Protein AF-A0A9D9YK69-F1 (afdb_monomer_lite)

Secondary structure (DSSP, 8-state):
-----------------------PEEEE-TT-S-EEEESS---TTHHHHHHHHHHHHHHT-S------

Radius of gyration: 22.09 Å; chains: 1; bounding box: 34×62×44 Å

pLDDT: mean 70.2, std 13.9, range [42.59, 86.81]

Structure (mmCIF, N/CA/C/O backbone):
dat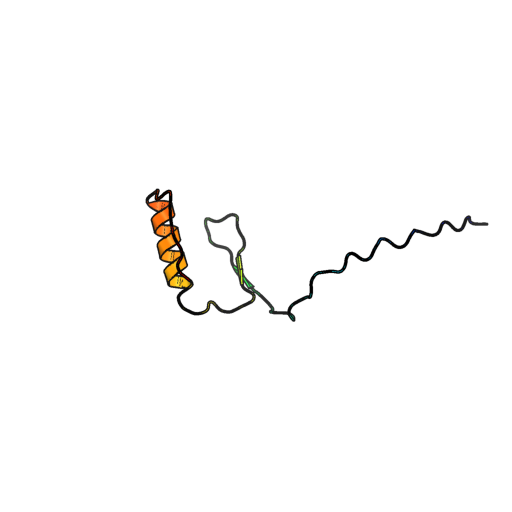a_AF-A0A9D9YK69-F1
#
_entry.id   AF-A0A9D9YK69-F1
#
loop_
_atom_site.group_PDB
_atom_site.id
_atom_site.type_symbol
_atom_site.label_atom_id
_atom_site.label_alt_id
_atom_site.label_comp_id
_atom_site.label_asym_id
_atom_site.l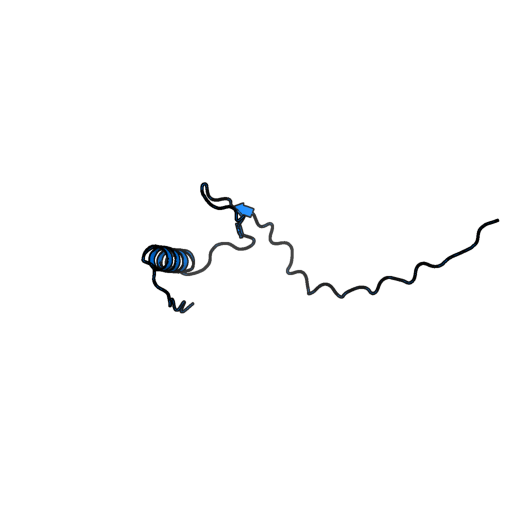abel_entity_id
_atom_site.label_seq_id
_atom_site.pdbx_PDB_ins_code
_atom_site.Cartn_x
_atom_site.Cartn_y
_atom_site.Cartn_z
_atom_site.occupancy
_atom_site.B_iso_or_equiv
_atom_site.auth_seq_id
_atom_site.auth_comp_id
_atom_site.auth_asym_id
_atom_site.auth_atom_id
_atom_site.pdbx_PDB_model_num
ATOM 1 N N . MET A 1 1 ? 19.266 51.834 -29.082 1.00 44.03 1 MET A N 1
ATOM 2 C CA . MET A 1 1 ? 18.898 50.464 -29.487 1.00 44.03 1 MET A CA 1
ATOM 3 C C . MET A 1 1 ? 19.407 49.514 -28.414 1.00 44.03 1 MET A C 1
ATOM 5 O O . MET A 1 1 ? 20.601 49.488 -28.182 1.00 44.03 1 MET A O 1
ATOM 9 N N . THR A 1 2 ? 18.450 48.888 -27.722 1.00 50.41 2 THR A N 1
ATOM 10 C CA . THR A 1 2 ? 18.478 47.777 -26.749 1.00 50.41 2 THR A CA 1
ATOM 11 C C . THR A 1 2 ? 19.620 47.638 -25.725 1.00 50.41 2 THR A C 1
ATOM 13 O O . THR A 1 2 ? 20.774 47.373 -26.037 1.00 50.41 2 THR A O 1
ATOM 16 N N . SER A 1 3 ? 19.208 47.736 -24.459 1.00 46.12 3 SER A N 1
ATOM 17 C CA . SER A 1 3 ? 19.898 47.250 -23.265 1.00 46.12 3 SER A CA 1
ATOM 18 C C . SER A 1 3 ? 20.051 45.726 -23.338 1.00 46.12 3 SER A C 1
ATOM 20 O O . SER A 1 3 ? 19.076 45.029 -23.616 1.00 46.12 3 SER A O 1
ATOM 22 N N . SER A 1 4 ? 21.257 45.208 -23.106 1.00 49.62 4 SER A N 1
ATOM 23 C CA . SER A 1 4 ? 21.521 43.770 -23.008 1.00 49.62 4 SER A CA 1
ATOM 24 C C . SER A 1 4 ? 21.566 43.392 -21.531 1.00 49.62 4 SER A C 1
ATOM 26 O O . SER A 1 4 ? 22.609 43.488 -20.889 1.00 49.62 4 SER A O 1
ATOM 28 N N . ALA A 1 5 ? 20.418 43.009 -20.976 1.00 55.34 5 ALA A N 1
ATOM 29 C CA . ALA A 1 5 ? 20.359 42.368 -19.671 1.00 55.34 5 ALA A CA 1
ATOM 30 C C . ALA A 1 5 ? 20.610 40.868 -19.863 1.00 55.34 5 ALA A C 1
ATOM 32 O O . ALA A 1 5 ? 19.768 40.149 -20.398 1.00 55.34 5 ALA A O 1
ATOM 33 N N . SER A 1 6 ? 21.785 40.406 -19.444 1.00 55.69 6 SER A N 1
ATOM 34 C CA . SER A 1 6 ? 22.055 38.986 -19.230 1.00 55.69 6 SER A CA 1
ATOM 35 C C . SER A 1 6 ? 21.046 38.420 -18.227 1.00 55.69 6 SER A C 1
ATOM 37 O O . SER A 1 6 ? 20.944 38.970 -17.127 1.00 55.69 6 SER A O 1
ATOM 39 N N . PRO A 1 7 ? 20.347 37.310 -18.50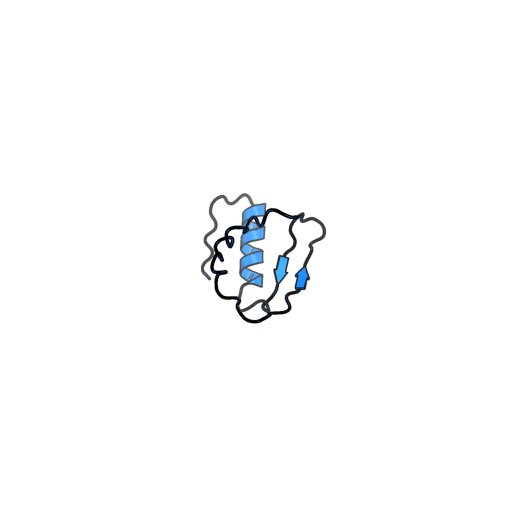5 1.00 60.69 7 PRO A N 1
ATOM 40 C CA . PRO A 1 7 ? 19.818 36.512 -17.422 1.00 60.69 7 PRO A CA 1
ATOM 41 C C . PRO A 1 7 ? 20.985 35.711 -16.837 1.00 60.69 7 PRO A C 1
ATOM 43 O O . PRO A 1 7 ? 21.667 34.960 -17.535 1.00 60.69 7 PRO A O 1
ATOM 46 N N . LEU A 1 8 ? 21.235 35.924 -15.545 1.00 42.59 8 LEU A N 1
ATOM 47 C CA . LEU A 1 8 ? 22.002 35.021 -14.693 1.00 42.59 8 LEU A CA 1
ATOM 48 C C . LEU A 1 8 ? 21.566 33.585 -15.009 1.00 42.59 8 LEU A C 1
ATOM 50 O O . LEU A 1 8 ? 20.384 33.260 -14.882 1.00 42.59 8 LEU A O 1
ATOM 54 N N . ALA A 1 9 ? 22.511 32.759 -15.463 1.00 49.69 9 ALA A N 1
ATOM 55 C CA . ALA A 1 9 ? 22.308 31.333 -15.643 1.00 49.69 9 ALA A CA 1
ATOM 56 C C . ALA A 1 9 ? 21.765 30.770 -14.326 1.00 49.69 9 ALA A C 1
ATOM 58 O O . ALA A 1 9 ? 22.478 30.723 -13.322 1.00 49.69 9 ALA A O 1
ATOM 59 N N . SER A 1 10 ? 20.474 30.423 -14.327 1.00 52.19 10 SER A N 1
ATOM 60 C CA . SER A 1 10 ? 19.843 29.692 -13.236 1.00 52.19 10 SER A CA 1
ATOM 61 C C . SER A 1 10 ? 20.692 28.464 -12.978 1.00 52.19 10 SER A C 1
ATOM 63 O O . SER A 1 10 ? 20.927 27.673 -13.892 1.00 52.19 10 SER A O 1
ATOM 65 N N . ALA A 1 11 ? 21.196 28.374 -11.750 1.00 50.44 11 ALA A N 1
ATOM 66 C CA . ALA A 1 11 ? 21.956 27.252 -11.248 1.00 50.44 11 ALA A CA 1
ATOM 67 C C . ALA A 1 11 ? 21.307 25.955 -11.734 1.00 50.44 11 ALA A C 1
ATOM 69 O O . ALA A 1 11 ? 20.154 25.667 -11.404 1.00 50.44 11 ALA A O 1
ATOM 70 N N . ALA A 1 12 ? 22.046 25.214 -12.558 1.00 48.59 12 ALA A N 1
ATOM 71 C CA . ALA A 1 12 ? 21.717 23.848 -12.893 1.00 48.59 12 ALA A CA 1
ATOM 72 C C . ALA A 1 12 ? 21.712 23.072 -11.575 1.00 48.59 12 ALA A C 1
ATOM 74 O O . ALA A 1 12 ? 22.758 22.666 -11.073 1.00 48.59 12 ALA A O 1
ATOM 75 N N . LEU A 1 13 ? 20.530 22.942 -10.973 1.00 52.56 13 LEU A N 1
ATOM 76 C CA . LEU A 1 13 ? 20.281 21.926 -9.973 1.00 52.56 13 LEU A CA 1
ATOM 77 C C . LEU A 1 13 ? 20.590 20.605 -10.664 1.00 52.56 13 LEU A C 1
ATOM 79 O O . LEU A 1 13 ? 19.863 20.191 -11.567 1.00 52.56 13 LEU A O 1
ATOM 83 N N . SER A 1 14 ? 21.715 20.005 -10.284 1.00 51.59 14 SER A N 1
ATOM 84 C CA . SER A 1 14 ? 22.068 18.634 -10.608 1.00 51.59 14 SER A CA 1
ATOM 85 C C . SER A 1 14 ? 20.854 17.758 -10.324 1.00 51.59 14 SER A C 1
ATOM 87 O O . SER A 1 14 ? 20.511 17.515 -9.166 1.00 51.59 14 SER A O 1
ATOM 89 N N . ALA A 1 15 ? 20.161 17.348 -11.385 1.00 57.31 15 ALA A N 1
ATOM 90 C CA . ALA A 1 15 ? 19.120 16.346 -11.289 1.00 57.31 15 ALA A CA 1
ATOM 91 C C . ALA A 1 15 ? 19.774 15.069 -10.739 1.00 57.31 15 ALA A C 1
ATOM 93 O O . ALA A 1 15 ? 20.841 14.694 -11.238 1.00 57.31 15 ALA A O 1
ATOM 94 N N . PRO A 1 16 ? 19.201 14.421 -9.710 1.00 56.75 16 PRO A N 1
ATOM 95 C CA . PRO A 1 16 ? 19.701 13.126 -9.283 1.00 56.75 16 PRO A CA 1
ATOM 96 C C . PRO A 1 16 ? 19.573 12.155 -10.463 1.00 56.75 16 PRO A C 1
ATOM 98 O O . PRO A 1 16 ? 18.587 12.192 -11.199 1.00 56.75 16 PRO A O 1
ATOM 101 N N . GLU A 1 17 ? 20.619 11.359 -10.662 1.00 52.19 17 GLU A N 1
ATOM 102 C CA . GLU A 1 17 ? 20.812 10.392 -11.743 1.00 52.19 17 GLU A CA 1
ATOM 103 C C . GLU A 1 17 ? 19.512 9.699 -12.173 1.00 52.19 17 GLU A C 1
ATOM 105 O O . GLU A 1 17 ? 18.900 8.958 -11.407 1.00 52.19 17 GLU A O 1
ATOM 110 N N . THR A 1 18 ? 19.100 9.931 -13.421 1.00 50.25 18 THR A N 1
ATOM 111 C CA . THR A 1 18 ? 17.990 9.232 -14.075 1.00 50.25 18 THR A CA 1
ATOM 112 C C . THR A 1 18 ? 18.348 7.748 -14.233 1.00 50.25 18 THR A C 1
ATOM 114 O O . THR A 1 18 ? 19.210 7.437 -15.062 1.00 50.25 18 THR A O 1
ATOM 117 N N . PRO A 1 19 ? 17.689 6.799 -13.538 1.00 55.16 19 PRO A N 1
ATOM 118 C CA . PRO A 1 19 ? 17.759 5.403 -13.936 1.00 55.16 19 PRO A CA 1
ATOM 119 C C . PRO A 1 19 ? 17.046 5.290 -15.287 1.00 55.16 19 PRO A C 1
ATOM 121 O O . PRO A 1 19 ? 15.931 5.787 -15.459 1.00 55.16 19 PRO A O 1
ATOM 124 N N . ALA A 1 20 ? 17.719 4.695 -16.267 1.00 52.72 20 ALA A N 1
ATOM 125 C CA . ALA A 1 20 ? 17.264 4.562 -17.644 1.00 52.72 20 ALA A CA 1
ATOM 126 C C . ALA A 1 20 ? 15.790 4.122 -17.749 1.00 52.72 20 ALA A C 1
ATOM 128 O O . ALA A 1 20 ? 15.449 3.000 -17.395 1.00 52.72 20 ALA A O 1
ATOM 129 N N . GLN A 1 21 ? 14.946 5.038 -18.236 1.00 53.12 21 GLN A N 1
ATOM 130 C CA . GLN A 1 21 ? 13.678 4.838 -18.954 1.00 53.12 21 GLN A CA 1
ATOM 131 C C . GLN A 1 21 ? 12.986 3.477 -18.759 1.00 53.12 21 GLN A C 1
ATOM 133 O O . GLN A 1 21 ? 12.731 2.751 -19.719 1.00 53.12 21 GLN A O 1
ATOM 138 N N . ALA A 1 22 ? 12.615 3.142 -17.531 1.00 56.28 22 ALA A N 1
ATOM 139 C CA . ALA A 1 22 ? 11.588 2.146 -17.320 1.00 56.28 22 ALA A CA 1
ATOM 140 C C . ALA A 1 22 ? 10.264 2.794 -17.749 1.00 56.28 22 ALA A C 1
ATOM 142 O O . ALA A 1 22 ? 9.798 3.725 -17.090 1.00 56.28 22 ALA A O 1
ATOM 143 N N . GLN A 1 23 ? 9.720 2.394 -18.904 1.00 62.06 23 GLN A N 1
ATOM 144 C CA . GLN A 1 23 ? 8.412 2.842 -19.396 1.00 62.06 23 GLN A CA 1
ATOM 145 C C . GLN A 1 23 ? 7.335 2.298 -18.449 1.00 62.06 23 GLN A C 1
ATOM 147 O O . GLN A 1 23 ? 6.733 1.261 -18.708 1.00 62.06 23 GLN A O 1
ATOM 152 N N . GLY A 1 24 ? 7.171 2.941 -17.296 1.00 72.06 24 GLY A N 1
ATOM 153 C CA . GLY A 1 24 ? 6.248 2.484 -16.275 1.00 72.06 24 GLY A CA 1
ATOM 154 C C . GLY A 1 24 ? 4.807 2.753 -16.653 1.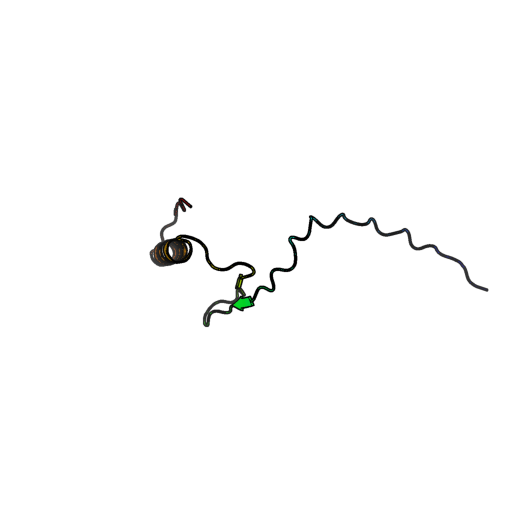00 72.06 24 GLY A C 1
ATOM 155 O O . GLY A 1 24 ? 4.495 3.728 -17.340 1.00 72.06 24 GLY A O 1
ATOM 156 N N . GLN A 1 25 ? 3.916 1.888 -16.183 1.00 81.88 25 GLN A N 1
ATOM 157 C CA . GLN A 1 25 ? 2.483 2.085 -16.333 1.00 81.88 25 GLN A CA 1
ATOM 158 C C . GLN A 1 25 ? 1.921 2.779 -15.093 1.00 81.88 25 GLN A C 1
ATOM 160 O O . GLN A 1 25 ? 2.273 2.436 -13.967 1.00 81.88 25 GLN A O 1
ATOM 165 N N . PHE A 1 26 ? 1.024 3.742 -15.296 1.00 84.25 26 PHE A N 1
ATOM 166 C CA . PHE A 1 26 ? 0.192 4.264 -14.218 1.00 84.25 26 PHE A CA 1
ATOM 167 C C . PHE A 1 26 ? -1.035 3.366 -14.052 1.00 84.25 26 PHE A C 1
ATOM 169 O O . PHE A 1 26 ? -1.821 3.196 -14.985 1.00 84.25 26 PHE A O 1
ATOM 176 N N . VAL A 1 27 ? -1.185 2.785 -12.866 1.00 84.38 27 VAL A N 1
ATOM 177 C CA . VAL A 1 27 ? -2.322 1.951 -12.476 1.00 84.38 27 VAL A CA 1
ATOM 178 C C . VAL A 1 27 ? -3.219 2.754 -11.541 1.00 84.38 27 VAL A C 1
ATOM 180 O O . VAL A 1 27 ? -2.749 3.358 -10.576 1.00 84.38 27 VAL A O 1
ATOM 183 N N . HIS A 1 28 ? -4.519 2.752 -11.827 1.00 86.19 28 HIS A N 1
ATOM 184 C CA . HIS A 1 28 ? -5.547 3.358 -10.987 1.00 86.19 28 HIS A CA 1
ATOM 185 C C . HIS A 1 28 ? -6.450 2.266 -10.418 1.00 86.19 28 HIS A C 1
ATOM 187 O O . HIS A 1 28 ? -6.792 1.314 -11.120 1.00 86.19 28 HIS A O 1
ATOM 193 N N . TYR A 1 29 ? -6.860 2.427 -9.162 1.00 83.88 29 TYR A N 1
ATOM 194 C CA . TYR A 1 29 ? -7.793 1.525 -8.490 1.00 83.88 29 TYR A CA 1
ATOM 195 C C . TYR A 1 29 ? -9.133 2.246 -8.267 1.00 83.88 29 TYR A C 1
ATOM 197 O O . TYR A 1 29 ? -9.108 3.433 -7.939 1.00 83.88 29 TYR A O 1
ATOM 205 N N . PRO A 1 30 ? -10.283 1.564 -8.437 1.00 74.94 30 PRO A N 1
ATOM 206 C CA . PRO A 1 30 ? -11.607 2.196 -8.529 1.00 74.94 30 PRO A CA 1
ATOM 207 C C . PRO A 1 30 ? -12.086 2.983 -7.294 1.00 74.94 30 PRO A C 1
ATOM 209 O O . PRO A 1 30 ? -13.055 3.720 -7.412 1.00 74.94 30 PRO A O 1
ATOM 212 N N . ASP A 1 31 ? -11.373 2.936 -6.168 1.00 79.94 31 ASP A N 1
ATOM 213 C CA . ASP A 1 31 ? -11.713 3.667 -4.937 1.00 79.94 31 ASP A CA 1
ATOM 214 C C . ASP A 1 31 ? -10.500 4.401 -4.334 1.00 79.94 31 ASP A C 1
ATOM 216 O O . ASP A 1 31 ? -10.463 4.712 -3.144 1.00 79.94 31 ASP A O 1
ATOM 220 N N . SER A 1 32 ? -9.472 4.660 -5.150 1.00 79.12 32 SER A N 1
ATOM 221 C CA . SER A 1 32 ? -8.237 5.311 -4.710 1.00 79.12 32 SER A CA 1
ATOM 222 C C . SER A 1 32 ? -8.003 6.631 -5.446 1.00 79.12 32 SER A C 1
ATOM 224 O O . SER A 1 32 ? -8.009 6.652 -6.679 1.00 79.12 32 SER A O 1
ATOM 226 N N . PRO A 1 33 ? -7.710 7.734 -4.729 1.00 86.81 33 PRO A N 1
ATOM 227 C CA . PRO A 1 33 ? -7.266 8.973 -5.360 1.00 86.81 33 PRO A CA 1
ATOM 228 C C . PRO A 1 33 ? -5.813 8.889 -5.864 1.00 86.81 33 PRO A C 1
ATOM 230 O O . PRO A 1 33 ? -5.341 9.813 -6.525 1.00 86.81 33 PRO A O 1
ATOM 233 N N . PHE A 1 34 ? -5.084 7.814 -5.545 1.00 84.19 34 PHE A N 1
ATOM 234 C CA . PHE A 1 34 ? -3.672 7.657 -5.883 1.00 84.19 34 PHE A CA 1
ATOM 235 C C . PHE A 1 34 ? -3.475 6.905 -7.204 1.00 84.19 34 PHE A C 1
ATOM 237 O O . PHE A 1 34 ? -4.131 5.898 -7.471 1.00 84.19 34 PHE A O 1
ATOM 244 N N . ALA A 1 35 ? -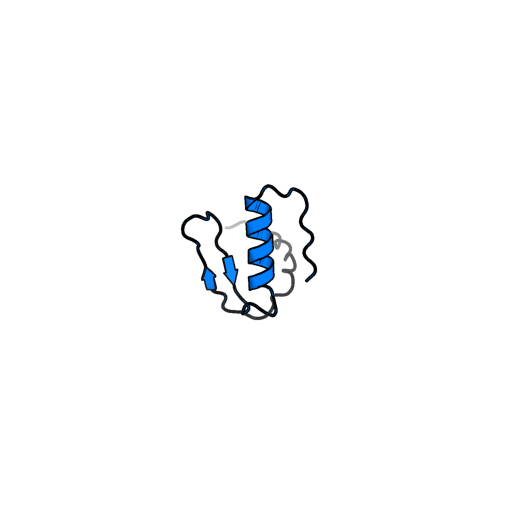2.515 7.376 -8.004 1.00 83.12 35 ALA A N 1
ATOM 245 C CA . ALA A 1 35 ? -2.032 6.697 -9.201 1.00 83.12 35 ALA A CA 1
ATOM 246 C C . ALA A 1 35 ? -0.720 5.974 -8.877 1.00 83.12 35 ALA A C 1
ATOM 248 O O . ALA A 1 35 ? 0.252 6.603 -8.455 1.00 83.12 35 ALA A O 1
ATOM 249 N N . LEU A 1 36 ? -0.683 4.659 -9.075 1.00 84.25 36 LEU A N 1
ATOM 250 C CA . LEU A 1 36 ? 0.506 3.854 -8.827 1.00 84.25 36 LEU A CA 1
ATOM 251 C C . LEU A 1 36 ? 1.365 3.808 -10.092 1.00 84.25 36 LEU A C 1
ATOM 253 O O . LEU A 1 36 ? 0.953 3.231 -11.093 1.00 84.25 36 LEU A O 1
ATOM 257 N N . TYR A 1 37 ? 2.558 4.400 -10.054 1.00 84.00 37 TYR A N 1
ATOM 258 C CA . TYR A 1 37 ? 3.529 4.282 -11.142 1.00 84.00 37 TYR A CA 1
ATOM 259 C C . TYR A 1 37 ? 4.335 2.988 -10.981 1.00 84.00 37 TYR A C 1
ATOM 261 O O . TYR A 1 37 ? 5.062 2.833 -10.002 1.00 84.00 37 TYR A O 1
ATOM 269 N N . GLN A 1 38 ? 4.211 2.066 -11.937 1.00 78.44 38 GLN A N 1
ATOM 270 C CA . GLN A 1 38 ? 4.887 0.765 -11.951 1.00 78.44 38 GLN A CA 1
ATOM 271 C C . GLN A 1 38 ? 5.937 0.702 -13.074 1.00 78.44 38 GLN A C 1
ATOM 273 O O . GLN A 1 38 ? 5.653 0.189 -14.157 1.00 78.44 38 GLN A O 1
ATOM 278 N N . PRO A 1 39 ? 7.150 1.246 -12.859 1.00 77.94 39 PRO A N 1
ATOM 279 C CA . PRO A 1 39 ? 8.267 1.138 -13.801 1.00 77.94 39 PRO A CA 1
ATOM 280 C C . PRO A 1 39 ? 8.899 -0.257 -13.838 1.00 77.94 39 PRO A C 1
ATOM 282 O O . PRO A 1 39 ? 9.455 -0.653 -14.859 1.00 77.94 39 PRO A O 1
ATOM 285 N N . TYR A 1 40 ? 8.802 -1.016 -12.749 1.00 72.19 40 TYR A N 1
ATOM 286 C CA . TYR A 1 40 ? 9.378 -2.352 -12.635 1.00 72.19 40 TYR A CA 1
ATOM 287 C C . TYR A 1 40 ? 8.270 -3.375 -12.387 1.00 72.19 40 TYR A C 1
ATOM 289 O O . TYR A 1 40 ? 7.284 -3.045 -11.720 1.00 72.19 40 TYR A O 1
ATOM 297 N N . PRO A 1 41 ? 8.411 -4.607 -12.905 1.00 65.38 41 PRO A N 1
ATOM 298 C CA . PRO A 1 41 ? 7.482 -5.673 -12.570 1.00 65.38 41 PRO A CA 1
ATOM 299 C C . PRO A 1 41 ? 7.498 -5.926 -11.052 1.00 65.38 41 PRO A C 1
ATOM 301 O O . PRO A 1 41 ? 8.557 -5.789 -10.429 1.00 65.38 41 PRO A O 1
ATOM 304 N N . PRO A 1 42 ? 6.355 -6.303 -10.451 1.00 65.50 42 PRO A N 1
ATOM 305 C CA . PRO A 1 42 ? 6.310 -6.691 -9.047 1.00 65.50 42 PRO A CA 1
ATOM 306 C C . PRO A 1 42 ? 7.264 -7.869 -8.829 1.00 65.50 42 PRO A C 1
ATOM 308 O O . PRO A 1 42 ? 7.184 -8.880 -9.528 1.00 65.50 42 PRO A O 1
ATOM 311 N N . ALA A 1 43 ? 8.202 -7.713 -7.899 1.00 67.31 43 ALA A N 1
ATOM 312 C CA . ALA A 1 43 ? 9.249 -8.693 -7.634 1.00 67.31 43 ALA A CA 1
ATOM 313 C C . ALA A 1 43 ? 9.058 -9.338 -6.256 1.00 67.31 43 ALA A C 1
ATOM 315 O O . ALA A 1 43 ? 8.669 -8.666 -5.299 1.00 67.31 43 ALA A O 1
ATOM 316 N N . GLY A 1 44 ? 9.374 -10.635 -6.163 1.00 70.56 44 GLY A N 1
ATOM 317 C CA . GLY A 1 44 ? 9.312 -11.399 -4.913 1.00 70.56 44 GLY A CA 1
ATOM 318 C C . GLY A 1 44 ? 7.900 -11.477 -4.327 1.00 70.56 44 GLY A C 1
ATOM 319 O O . GLY A 1 44 ? 6.924 -11.617 -5.061 1.00 70.56 44 GLY A O 1
ATOM 320 N N . ASP A 1 45 ? 7.805 -11.347 -3.004 1.00 78.94 45 ASP A N 1
ATOM 321 C CA . ASP A 1 45 ? 6.563 -11.445 -2.225 1.00 78.94 45 ASP A CA 1
ATOM 322 C C . ASP A 1 45 ? 5.834 -10.102 -2.038 1.00 78.94 45 ASP A C 1
ATOM 324 O O . ASP A 1 45 ? 4.938 -9.982 -1.201 1.00 78.94 45 ASP A O 1
ATOM 328 N N . GLN A 1 46 ? 6.164 -9.080 -2.839 1.00 77.62 46 GLN A N 1
ATOM 329 C CA . GLN A 1 46 ? 5.480 -7.779 -2.800 1.00 77.62 46 GLN A CA 1
ATOM 330 C C . GLN A 1 46 ? 3.943 -7.870 -2.834 1.00 77.62 46 GLN A C 1
ATOM 332 O O . GLN A 1 46 ? 3.309 -7.170 -2.045 1.00 77.62 46 GLN A O 1
ATOM 337 N N . PRO A 1 47 ? 3.310 -8.694 -3.697 1.00 80.94 47 PRO A N 1
ATOM 338 C CA . PRO A 1 47 ? 1.851 -8.794 -3.730 1.00 80.94 47 PRO A CA 1
ATOM 339 C C . PRO A 1 47 ? 1.272 -9.298 -2.404 1.00 80.94 47 PRO A C 1
ATOM 341 O O . PRO A 1 47 ? 0.247 -8.794 -1.947 1.00 80.94 47 PRO A O 1
ATOM 344 N N . THR A 1 48 ? 1.954 -10.259 -1.778 1.00 81.06 48 THR A N 1
ATOM 345 C CA . THR A 1 48 ? 1.568 -10.851 -0.495 1.00 81.06 48 THR A CA 1
ATOM 346 C C . THR A 1 48 ? 1.704 -9.827 0.628 1.00 81.06 48 THR A C 1
ATOM 348 O O . THR A 1 48 ? 0.741 -9.584 1.352 1.00 81.06 48 THR A O 1
ATOM 351 N N . ALA A 1 49 ? 2.846 -9.138 0.704 1.00 81.44 49 ALA A N 1
ATOM 352 C CA . ALA A 1 49 ? 3.099 -8.119 1.720 1.00 81.44 49 ALA A CA 1
ATOM 353 C C . ALA A 1 49 ? 2.123 -6.931 1.624 1.00 81.44 49 ALA A C 1
ATOM 355 O O . ALA A 1 49 ? 1.655 -6.420 2.639 1.00 81.44 49 ALA A O 1
ATOM 356 N N . ILE A 1 50 ? 1.768 -6.503 0.405 1.00 83.00 50 ILE A N 1
ATOM 357 C CA . ILE A 1 50 ? 0.744 -5.466 0.202 1.00 83.00 50 ILE A CA 1
ATOM 358 C C . ILE A 1 50 ? -0.610 -5.940 0.743 1.00 83.00 50 ILE A C 1
ATOM 360 O O . ILE A 1 50 ? -1.294 -5.164 1.406 1.00 83.00 50 ILE A O 1
ATOM 364 N N . GLY A 1 51 ? -0.985 -7.199 0.496 1.00 82.00 51 GLY A N 1
ATOM 365 C CA . GLY A 1 51 ? -2.216 -7.784 1.029 1.00 82.00 51 GLY A CA 1
ATOM 366 C C . GLY A 1 51 ? -2.271 -7.745 2.558 1.00 82.00 51 GLY A C 1
ATOM 367 O O . GLY A 1 51 ? -3.238 -7.236 3.120 1.00 82.00 51 GLY A O 1
ATOM 368 N N . GLU A 1 52 ? -1.212 -8.202 3.227 1.00 83.38 52 GLU A N 1
ATOM 369 C CA . GLU A 1 52 ? -1.126 -8.228 4.696 1.00 83.38 52 GLU A CA 1
ATOM 370 C C . GLU A 1 52 ? -1.168 -6.827 5.320 1.00 83.38 52 GLU A C 1
ATOM 372 O O . GLU A 1 52 ? -1.828 -6.609 6.339 1.00 83.38 52 GLU A O 1
ATOM 377 N N . LEU A 1 53 ? -0.507 -5.846 4.698 1.00 83.56 53 LEU A N 1
ATOM 378 C CA . LEU A 1 53 ? -0.570 -4.459 5.152 1.00 83.56 53 LEU A CA 1
ATOM 379 C C . LEU A 1 53 ? -1.965 -3.853 4.972 1.00 83.56 53 LEU A C 1
ATOM 381 O O . LEU A 1 53 ? -2.428 -3.137 5.856 1.00 83.56 53 LEU A O 1
ATOM 385 N N . VAL A 1 54 ? -2.632 -4.117 3.845 1.00 84.50 54 VAL A N 1
ATOM 386 C CA . VAL A 1 54 ? -3.978 -3.588 3.578 1.00 84.50 54 VAL A CA 1
ATOM 387 C C . VAL A 1 54 ? -4.995 -4.164 4.556 1.00 84.50 54 VAL A C 1
ATOM 389 O O . VAL A 1 54 ? -5.820 -3.410 5.068 1.00 84.50 54 VAL A O 1
ATOM 392 N N . GLU A 1 55 ? -4.925 -5.463 4.843 1.00 84.19 55 GLU A N 1
ATOM 393 C CA . GLU A 1 55 ? -5.802 -6.094 5.832 1.00 84.19 55 GLU A CA 1
ATOM 394 C C . GLU A 1 55 ? -5.519 -5.565 7.243 1.00 84.19 55 GLU A C 1
ATOM 396 O O . GLU A 1 55 ? -6.445 -5.092 7.889 1.00 84.19 55 GLU A O 1
ATOM 401 N N . GLY A 1 56 ? -4.255 -5.463 7.675 1.00 83.88 56 GLY A N 1
ATOM 402 C CA . GLY A 1 56 ? -3.933 -4.860 8.977 1.00 83.88 56 GLY A CA 1
ATOM 403 C C . GLY A 1 56 ? -4.432 -3.415 9.121 1.00 83.88 56 GLY A C 1
ATOM 404 O O . GLY A 1 56 ? -4.991 -3.039 10.149 1.00 83.88 56 GLY A O 1
ATOM 405 N N . VAL A 1 57 ? -4.317 -2.603 8.064 1.00 84.56 57 VAL A N 1
ATOM 406 C CA . VAL A 1 57 ? -4.864 -1.235 8.047 1.00 84.56 57 VAL A CA 1
ATOM 407 C C . VAL A 1 57 ? -6.395 -1.232 8.148 1.00 84.56 57 VAL A C 1
ATOM 409 O O . VAL A 1 57 ? -6.956 -0.357 8.807 1.00 84.56 57 VAL A O 1
ATOM 412 N N . ARG A 1 58 ? -7.084 -2.191 7.515 1.00 84.31 58 ARG A N 1
ATOM 413 C CA . ARG A 1 58 ? -8.550 -2.338 7.596 1.00 84.31 58 ARG A CA 1
ATOM 414 C C . ARG A 1 58 ? -9.016 -2.831 8.963 1.00 84.31 58 ARG A C 1
ATOM 416 O O . ARG A 1 58 ? -10.049 -2.366 9.438 1.00 84.31 58 ARG A O 1
ATOM 423 N N . ASP A 1 59 ? -8.237 -3.703 9.589 1.00 85.00 59 ASP A N 1
ATOM 424 C CA . ASP A 1 59 ? -8.501 -4.262 10.916 1.00 85.00 59 ASP A CA 1
ATOM 425 C C . ASP A 1 59 ? -8.208 -3.260 12.048 1.00 85.00 59 ASP A C 1
ATOM 427 O O . ASP A 1 59 ? -8.600 -3.472 13.197 1.00 85.00 59 ASP A O 1
ATOM 431 N N . GLY A 1 60 ? -7.589 -2.120 11.722 1.00 84.06 60 GLY A N 1
ATOM 432 C CA . GLY A 1 60 ? -7.287 -1.049 12.671 1.00 84.06 60 GLY A CA 1
ATOM 433 C C . GLY A 1 60 ? -5.978 -1.255 13.432 1.00 84.06 60 GLY A C 1
ATOM 434 O O . GLY A 1 60 ? -5.775 -0.626 14.473 1.00 84.06 60 GLY A O 1
ATOM 435 N N . GLU A 1 61 ? -5.086 -2.106 12.922 1.00 81.25 61 GLU A N 1
ATOM 436 C CA . GLU A 1 61 ? -3.754 -2.304 13.482 1.00 81.25 61 GLU A CA 1
ATOM 437 C C . GLU A 1 61 ? -2.928 -1.018 13.359 1.00 81.25 61 GLU A C 1
ATOM 439 O O . GLU A 1 61 ? -2.729 -0.457 12.279 1.00 81.25 61 GLU A O 1
ATOM 444 N N . VAL A 1 62 ? -2.430 -0.537 14.498 1.00 75.94 62 VAL A N 1
ATOM 445 C CA . VAL A 1 62 ? -1.667 0.721 14.578 1.00 75.94 62 VAL A CA 1
ATOM 446 C C . VAL A 1 62 ? -0.185 0.493 14.256 1.00 75.94 62 VAL A C 1
ATOM 448 O O . VAL A 1 62 ? 0.522 1.429 13.881 1.00 75.94 62 VAL A O 1
ATOM 451 N N . TYR A 1 63 ? 0.297 -0.749 14.376 1.00 80.06 63 TYR A N 1
ATOM 452 C CA . TYR A 1 63 ? 1.707 -1.098 14.224 1.00 80.06 63 TYR A CA 1
ATOM 453 C C . TYR A 1 63 ? 1.881 -2.311 13.313 1.00 80.06 63 TYR A C 1
ATOM 455 O O . TYR A 1 63 ? 1.749 -3.444 13.757 1.00 80.06 63 TYR A O 1
ATOM 463 N N . GLN A 1 64 ? 2.276 -2.069 12.062 1.00 76.31 64 GLN A N 1
ATOM 464 C CA . GLN A 1 64 ? 2.640 -3.126 11.117 1.00 76.31 64 GLN A CA 1
ATOM 465 C C . GLN A 1 64 ? 4.152 -3.103 10.864 1.00 76.31 64 GLN A C 1
ATOM 467 O O . GLN A 1 64 ? 4.734 -2.041 10.635 1.00 76.31 64 GLN A O 1
ATOM 472 N N . THR A 1 65 ? 4.798 -4.273 10.894 1.00 75.06 65 THR A N 1
ATOM 473 C CA . THR A 1 65 ? 6.220 -4.425 10.541 1.00 75.06 65 THR A CA 1
ATOM 474 C C . THR A 1 65 ? 6.324 -5.176 9.224 1.00 75.06 65 THR A C 1
ATOM 476 O O . THR A 1 65 ? 5.974 -6.350 9.160 1.00 75.06 65 THR A O 1
ATOM 479 N N . LEU A 1 66 ? 6.825 -4.511 8.182 1.00 77.56 66 LEU A N 1
ATOM 480 C CA . LEU A 1 66 ? 7.120 -5.159 6.908 1.00 77.56 66 LEU A CA 1
ATOM 481 C C . LEU A 1 66 ? 8.567 -5.665 6.927 1.00 77.56 66 LEU A C 1
ATOM 483 O O . LEU A 1 66 ? 9.507 -4.869 6.937 1.00 77.56 66 LEU A O 1
ATOM 487 N N . LEU A 1 67 ? 8.733 -6.987 6.964 1.00 70.12 67 LEU A N 1
ATOM 488 C CA . LEU A 1 67 ? 10.020 -7.659 6.786 1.00 70.12 67 LEU A CA 1
ATOM 489 C C . LEU A 1 67 ? 10.126 -8.031 5.304 1.00 70.12 67 LEU A C 1
ATOM 491 O O . LEU A 1 67 ? 9.484 -8.981 4.864 1.00 70.12 67 LEU A O 1
ATOM 495 N N . GLY A 1 68 ? 10.826 -7.191 4.540 1.00 62.84 68 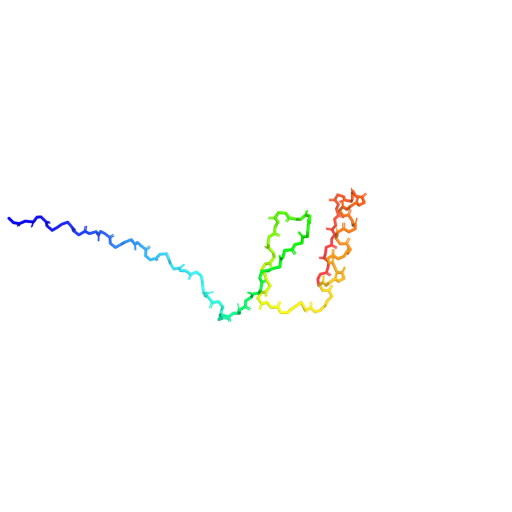GLY A N 1
ATOM 496 C CA . GLY A 1 68 ? 11.017 -7.357 3.094 1.00 62.84 68 GLY A CA 1
ATOM 497 C C . GLY A 1 68 ? 12.038 -8.420 2.720 1.00 62.84 68 GLY A C 1
ATOM 498 O O . GLY A 1 68 ? 12.887 -8.762 3.575 1.00 62.84 68 GLY A O 1
#

Sequence (68 aa):
MTSSASPLASAALSAPETPAQAQGQFVHYPDSPFALYQPYPPAGDQPTAIGELVEGVRDGEVYQTLLG

Foldseek 3Di:
DDDDDDDDPDPPPPDPDDDPDLVWDFDDDPPDPDTDTGSDDDDDCVVVLVVVVVVCVVVVPPDDDDDD